Protein AF-A0A819GMB3-F1 (afdb_monomer_lite)

Secondary structure (DSSP, 8-state):
------PPPPP---TTPPP---TT--------S------TTS---------------GGGS-TTS-HHHHHHHHHHHHHTTPPB-S-TTS--B-TT-----TTSPPPPGGGS-HHHHHHHH-TT-GGG-

Foldseek 3Di:
DPPDDPDDDDDDDDPPDDDDDDPPDDDDPDDDPDDDPDDPPDDDDPPDDDDDDDDDDPVLADPVDDLVNQLVVLVVCQQVVWDAPPPPRDRHGDPPRPCPVPPPHGDDCVPPALVRSCSRNNPPDPVSD

pLDDT: mean 78.32, std 13.15, range [37.22, 94.31]

Organism: NCBI:txid433720

Sequence (129 aa):
MNQGKTLGKLVHCQAGDLIIWDSRTVHCNSPATAIEERNKNEPVDLLRIVAYVSMSPITLINPQTTLDQFREKRKELVENNCTLTHWSTEFVLGGGGNNTDADLPKLSLDKFNVHEKALIFGFDDENNE

Structure (mmCIF, N/CA/C/O backbone):
data_AF-A0A819GMB3-F1
#
_entry.id   AF-A0A819GMB3-F1
#
loop_
_atom_site.group_PDB
_atom_site.id
_atom_site.type_symbol
_atom_site.label_atom_id
_atom_site.label_alt_id
_atom_site.label_comp_id
_atom_site.label_asym_id
_atom_site.label_entity_id
_atom_site.label_seq_id
_atom_site.pdbx_PDB_ins_code
_atom_site.Cartn_x
_atom_site.Cartn_y
_atom_site.Cartn_z
_atom_site.occupancy
_atom_site.B_iso_or_equiv
_atom_site.auth_seq_id
_atom_site.auth_comp_id
_atom_site.auth_asym_id
_atom_site.auth_atom_id
_atom_site.pdbx_PDB_model_num
ATOM 1 N N . MET A 1 1 ? 31.609 -24.066 4.371 1.00 37.22 1 MET A N 1
ATOM 2 C CA . MET A 1 1 ? 31.777 -22.866 3.523 1.00 37.22 1 MET A CA 1
ATOM 3 C C . MET A 1 1 ? 30.825 -23.001 2.345 1.00 37.22 1 MET A C 1
ATOM 5 O O . MET A 1 1 ? 31.087 -23.809 1.466 1.00 37.22 1 MET A O 1
ATOM 9 N N . ASN A 1 2 ? 29.692 -22.297 2.359 1.00 45.66 2 ASN A N 1
ATOM 10 C CA . ASN A 1 2 ? 28.846 -22.185 1.168 1.00 45.66 2 ASN A CA 1
ATOM 11 C C . ASN A 1 2 ? 29.584 -21.302 0.163 1.00 45.66 2 ASN A C 1
ATOM 13 O O . ASN A 1 2 ? 30.067 -20.241 0.549 1.00 45.66 2 ASN A O 1
ATOM 17 N N . GLN A 1 3 ? 29.666 -21.706 -1.104 1.00 47.12 3 GLN A N 1
ATOM 18 C CA . GLN A 1 3 ? 30.336 -20.959 -2.181 1.00 47.12 3 GLN A CA 1
ATOM 19 C C . GLN A 1 3 ? 29.585 -19.671 -2.603 1.00 47.12 3 GLN A C 1
ATOM 21 O O . GLN A 1 3 ? 29.545 -19.310 -3.773 1.00 47.12 3 GLN A O 1
ATOM 26 N N . GLY A 1 4 ? 28.974 -18.971 -1.642 1.00 50.34 4 GLY A N 1
ATOM 27 C CA . GLY A 1 4 ? 28.954 -17.510 -1.562 1.00 50.34 4 GLY A CA 1
ATOM 28 C C . GLY A 1 4 ? 28.334 -16.691 -2.693 1.00 50.34 4 GLY A C 1
ATOM 29 O O . GLY A 1 4 ? 28.601 -15.496 -2.735 1.00 50.34 4 GLY A O 1
ATOM 30 N N . LYS A 1 5 ? 27.524 -17.252 -3.595 1.00 53.53 5 LYS A N 1
ATOM 31 C CA . LYS A 1 5 ? 26.785 -16.452 -4.586 1.00 53.53 5 LYS A CA 1
ATOM 32 C C . LYS A 1 5 ? 25.284 -16.653 -4.457 1.00 53.53 5 LYS A C 1
ATOM 34 O O . LYS A 1 5 ? 24.692 -17.471 -5.152 1.00 53.53 5 LYS A O 1
ATOM 39 N N . THR A 1 6 ? 24.660 -15.838 -3.615 1.00 54.91 6 THR A N 1
ATOM 40 C CA . THR A 1 6 ? 23.238 -15.533 -3.781 1.00 54.91 6 THR A CA 1
ATOM 41 C C . THR A 1 6 ? 23.144 -14.425 -4.825 1.00 54.91 6 THR A C 1
ATOM 43 O O . THR A 1 6 ? 23.390 -13.260 -4.526 1.00 54.91 6 THR A O 1
ATOM 46 N N . LEU A 1 7 ? 22.866 -14.788 -6.078 1.00 69.12 7 LEU A N 1
ATOM 47 C CA . LEU A 1 7 ? 22.497 -13.818 -7.107 1.00 69.12 7 LEU A CA 1
ATOM 48 C C . LEU A 1 7 ? 21.040 -13.417 -6.846 1.00 69.12 7 LEU A C 1
ATOM 50 O O . LEU A 1 7 ? 20.176 -14.289 -6.739 1.00 69.12 7 LEU A O 1
ATOM 54 N N . GLY A 1 8 ? 20.771 -12.119 -6.692 1.00 71.56 8 GLY A N 1
ATOM 55 C CA . GLY A 1 8 ? 19.399 -11.619 -6.596 1.00 71.56 8 GLY A CA 1
ATOM 56 C C . GLY A 1 8 ? 18.577 -12.048 -7.816 1.00 71.56 8 GLY A C 1
ATOM 57 O O . GLY A 1 8 ? 19.120 -12.201 -8.911 1.00 71.56 8 GLY A O 1
ATOM 58 N N . LYS A 1 9 ? 17.272 -12.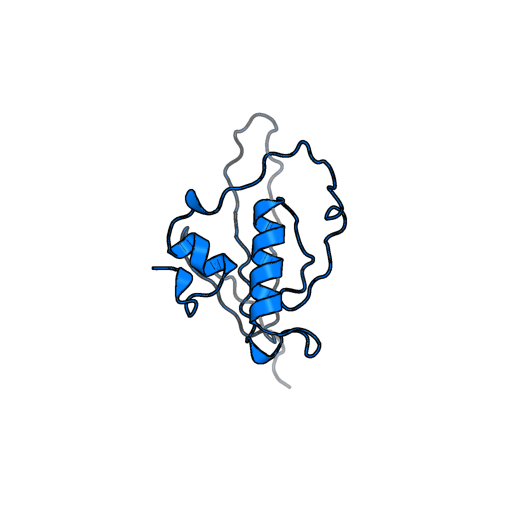266 -7.632 1.00 80.38 9 LYS A N 1
ATOM 59 C CA . LYS A 1 9 ? 16.350 -12.570 -8.733 1.00 80.38 9 LYS A CA 1
ATOM 60 C C . LYS A 1 9 ? 15.641 -11.294 -9.172 1.00 80.38 9 LYS A C 1
ATOM 62 O O . LYS A 1 9 ? 15.123 -10.570 -8.326 1.00 80.38 9 LYS A O 1
ATOM 67 N N . LEU A 1 10 ? 15.601 -11.046 -10.480 1.00 84.56 10 LEU A N 1
ATOM 68 C CA . LEU A 1 10 ? 14.772 -9.990 -11.052 1.00 84.56 10 LEU A CA 1
ATOM 69 C C . LEU A 1 10 ? 13.327 -10.486 -11.142 1.00 84.56 10 LEU A C 1
ATOM 71 O O . LEU A 1 10 ? 13.075 -11.582 -11.643 1.00 84.56 10 LEU A O 1
ATOM 75 N N . VAL A 1 11 ? 12.392 -9.682 -10.647 1.00 86.88 11 VAL A N 1
ATOM 76 C CA . VAL A 1 11 ? 10.955 -9.950 -10.754 1.00 86.88 11 VAL A CA 1
ATOM 77 C C . VAL A 1 11 ? 10.431 -9.236 -11.997 1.00 86.88 11 VAL A C 1
ATOM 79 O O . VAL A 1 11 ? 10.702 -8.054 -12.192 1.00 86.88 11 VAL A O 1
ATOM 82 N N . HIS A 1 12 ? 9.721 -9.972 -12.849 1.00 86.69 12 HIS A N 1
ATOM 83 C CA . HIS A 1 12 ? 9.115 -9.462 -14.077 1.00 86.69 12 HIS A CA 1
ATOM 84 C C . HIS A 1 12 ? 7.606 -9.373 -13.869 1.00 86.69 12 HIS A C 1
ATOM 86 O O . HIS A 1 12 ? 7.012 -10.340 -13.392 1.00 86.69 12 HIS A O 1
ATOM 92 N N . CYS A 1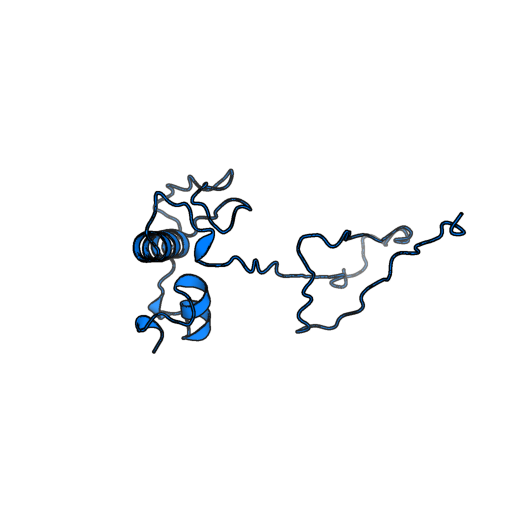 13 ? 7.008 -8.243 -14.242 1.00 88.75 13 CYS A N 1
ATOM 93 C CA . CYS A 1 13 ? 5.586 -7.970 -14.047 1.00 88.75 13 CYS A CA 1
ATOM 94 C C . CYS A 1 13 ? 4.997 -7.218 -15.240 1.00 88.75 13 CYS A C 1
ATOM 96 O O . CYS A 1 13 ? 5.715 -6.531 -15.972 1.00 88.75 13 CYS A O 1
ATOM 98 N N . GLN A 1 14 ? 3.686 -7.336 -15.403 1.00 90.81 14 GLN A N 1
ATOM 99 C CA . GLN A 1 14 ? 2.865 -6.594 -16.351 1.00 90.81 14 GLN A CA 1
ATOM 100 C C . GLN A 1 14 ? 1.927 -5.629 -15.614 1.00 90.81 14 GLN A C 1
ATOM 102 O O . GLN A 1 14 ? 1.805 -5.649 -14.388 1.00 90.81 14 GLN A O 1
ATOM 107 N N . ALA A 1 15 ? 1.272 -4.743 -16.367 1.00 91.50 15 ALA A N 1
ATOM 108 C CA . ALA A 1 15 ? 0.279 -3.841 -15.799 1.00 91.50 15 ALA A CA 1
ATOM 109 C C . ALA A 1 15 ? -0.860 -4.643 -15.146 1.00 91.50 15 ALA A C 1
ATOM 111 O O . ALA A 1 15 ? -1.465 -5.497 -15.790 1.00 91.50 15 ALA A O 1
ATOM 112 N N . GLY A 1 16 ? -1.146 -4.344 -13.877 1.00 91.75 16 GLY A N 1
ATOM 113 C CA . GLY A 1 16 ? -2.160 -5.041 -13.080 1.00 91.75 16 GLY A CA 1
ATOM 114 C C . GLY A 1 16 ? -1.615 -6.146 -12.170 1.00 91.75 16 GLY A C 1
ATOM 115 O O . GLY A 1 16 ? -2.346 -6.592 -11.288 1.00 91.75 16 GLY A O 1
ATOM 116 N N . ASP A 1 17 ? -0.348 -6.548 -12.315 1.00 94.31 17 ASP A N 1
ATOM 117 C CA . ASP A 1 17 ? 0.261 -7.520 -11.404 1.00 94.31 17 ASP A CA 1
ATOM 118 C C . ASP A 1 17 ? 0.463 -6.926 -10.001 1.00 94.31 17 ASP A C 1
ATOM 120 O O . ASP A 1 17 ? 0.937 -5.798 -9.838 1.00 94.31 17 ASP A O 1
ATOM 124 N N . LEU A 1 18 ? 0.163 -7.727 -8.975 1.00 93.38 18 LEU A N 1
ATOM 125 C CA . LEU A 1 18 ? 0.415 -7.398 -7.574 1.00 93.38 18 LEU A CA 1
ATOM 126 C C . LEU A 1 18 ? 1.650 -8.153 -7.070 1.00 93.38 18 LEU A C 1
ATOM 128 O O . LEU A 1 18 ? 1.663 -9.382 -7.011 1.00 93.38 18 LEU A O 1
ATOM 132 N N . ILE A 1 19 ? 2.678 -7.407 -6.659 1.00 91.56 19 ILE A N 1
ATOM 133 C CA . ILE A 1 19 ? 3.896 -7.964 -6.063 1.00 91.56 19 ILE A CA 1
ATOM 134 C C . ILE A 1 19 ? 3.816 -7.811 -4.547 1.00 91.56 19 ILE A C 1
ATOM 136 O O . ILE A 1 19 ? 3.721 -6.697 -4.035 1.00 91.56 19 ILE A O 1
ATOM 140 N N . ILE A 1 20 ? 3.909 -8.929 -3.831 1.00 92.69 20 ILE A N 1
ATOM 141 C CA . ILE A 1 20 ? 3.954 -8.963 -2.368 1.00 92.69 20 ILE A CA 1
ATOM 142 C C . ILE A 1 20 ? 5.253 -9.639 -1.942 1.00 92.69 20 ILE A C 1
ATOM 144 O O . ILE A 1 20 ? 5.655 -10.654 -2.512 1.00 92.69 20 ILE A O 1
ATOM 148 N N . TRP A 1 21 ? 5.897 -9.095 -0.913 1.00 90.25 21 TRP A N 1
ATOM 149 C CA . TRP A 1 21 ? 7.039 -9.720 -0.256 1.00 90.25 21 TRP A CA 1
ATOM 150 C C . TRP A 1 21 ? 6.885 -9.660 1.266 1.00 90.25 21 TRP A C 1
ATOM 152 O O . TRP A 1 21 ? 6.262 -8.748 1.808 1.00 90.25 21 TRP A O 1
ATOM 162 N N . ASP A 1 22 ? 7.463 -10.640 1.966 1.00 91.06 22 ASP A N 1
ATOM 163 C CA . ASP A 1 22 ? 7.574 -10.620 3.432 1.00 91.06 22 ASP A CA 1
ATOM 164 C C . ASP A 1 22 ? 8.438 -9.425 3.856 1.00 91.06 22 ASP A C 1
ATOM 166 O O . ASP A 1 22 ? 9.460 -9.162 3.221 1.00 91.06 22 ASP A O 1
ATOM 170 N N . SER A 1 23 ? 8.074 -8.721 4.931 1.00 88.50 23 SER A N 1
ATOM 171 C CA . SER A 1 23 ? 8.756 -7.493 5.377 1.00 88.50 23 SER A CA 1
ATOM 172 C C . SER A 1 23 ? 10.248 -7.671 5.697 1.00 88.50 23 SER A C 1
ATOM 174 O O . SER A 1 23 ? 10.988 -6.690 5.717 1.00 88.50 23 SER A O 1
ATOM 176 N N . ARG A 1 24 ? 10.721 -8.906 5.899 1.00 89.44 24 ARG A N 1
ATOM 177 C CA . ARG A 1 24 ? 12.137 -9.249 6.121 1.00 89.44 24 ARG A CA 1
ATOM 178 C C . ARG A 1 24 ? 12.883 -9.580 4.823 1.00 89.44 24 ARG A C 1
ATOM 180 O O . ARG A 1 24 ? 14.080 -9.861 4.855 1.00 89.44 24 ARG A O 1
ATOM 187 N N . THR A 1 25 ? 12.197 -9.575 3.681 1.00 89.38 25 THR A N 1
ATOM 188 C CA . THR A 1 25 ? 12.786 -9.834 2.364 1.00 89.38 25 THR A CA 1
ATOM 189 C C . THR A 1 25 ? 13.657 -8.657 1.946 1.00 89.38 25 THR A C 1
ATOM 191 O O . THR A 1 25 ? 13.166 -7.550 1.710 1.00 89.38 25 THR A O 1
ATOM 194 N N . VAL A 1 26 ? 14.960 -8.904 1.802 1.00 87.62 26 VAL A N 1
ATOM 195 C CA . VAL A 1 26 ? 15.885 -7.940 1.197 1.00 87.62 26 VAL A CA 1
ATOM 196 C C . VAL A 1 26 ? 15.510 -7.759 -0.273 1.00 87.62 26 VAL A C 1
ATOM 198 O O . VAL A 1 26 ? 15.537 -8.713 -1.048 1.00 87.62 26 VAL A O 1
ATOM 201 N N . HIS A 1 27 ? 15.170 -6.532 -0.651 1.00 88.25 27 HIS A N 1
ATOM 202 C CA . HIS A 1 27 ? 14.780 -6.162 -2.007 1.00 88.25 27 HIS A CA 1
ATOM 203 C C . HIS A 1 27 ? 15.408 -4.818 -2.385 1.00 88.25 27 HIS A C 1
ATOM 205 O O . HIS A 1 27 ? 15.845 -4.051 -1.526 1.00 88.25 27 HIS A O 1
ATOM 211 N N . CYS A 1 28 ? 15.468 -4.531 -3.682 1.00 82.19 28 CYS A N 1
ATOM 212 C CA . CYS A 1 28 ? 15.885 -3.233 -4.193 1.00 82.19 28 CYS A CA 1
ATOM 213 C C . CYS A 1 28 ? 15.071 -2.872 -5.439 1.00 82.19 28 CYS A C 1
ATOM 215 O O . CYS A 1 28 ? 14.551 -3.738 -6.138 1.00 82.19 28 CYS A O 1
ATOM 217 N N . ASN A 1 29 ? 14.963 -1.576 -5.713 1.00 79.00 29 ASN A N 1
ATOM 218 C CA . ASN A 1 29 ? 14.307 -1.025 -6.899 1.00 79.00 29 ASN A CA 1
ATOM 219 C C . ASN A 1 29 ? 15.260 -0.893 -8.107 1.00 79.00 29 ASN A C 1
ATOM 221 O O . ASN A 1 29 ? 14.872 -0.329 -9.135 1.00 79.00 29 ASN A O 1
ATOM 225 N N . SER A 1 30 ? 16.499 -1.373 -7.990 1.00 67.00 30 SER A N 1
ATOM 226 C CA . SER A 1 30 ? 17.487 -1.410 -9.075 1.00 67.00 30 SER A CA 1
ATOM 227 C C . SER A 1 30 ? 17.187 -2.587 -10.017 1.00 67.00 30 SER A C 1
ATOM 229 O O . SER A 1 30 ? 16.791 -3.637 -9.514 1.00 67.00 30 SER A O 1
ATOM 231 N N . PRO A 1 31 ? 17.404 -2.473 -11.347 1.00 64.31 31 PRO A N 1
ATOM 232 C CA . PRO A 1 31 ? 18.583 -1.796 -11.900 1.00 64.31 31 PRO A CA 1
ATOM 233 C C . PRO A 1 31 ? 18.369 -0.993 -13.199 1.00 64.31 31 PRO A C 1
ATOM 235 O O . PRO A 1 31 ? 17.576 -1.356 -14.059 1.00 64.31 31 PRO A O 1
ATOM 238 N N . ALA A 1 32 ? 19.197 0.030 -13.412 1.00 48.34 32 ALA A N 1
ATOM 239 C CA . ALA A 1 32 ? 19.565 0.459 -14.759 1.00 48.34 32 ALA A CA 1
ATOM 240 C C . ALA A 1 32 ? 21.056 0.826 -14.764 1.00 48.34 32 ALA A C 1
ATOM 242 O O . ALA A 1 32 ? 21.434 1.931 -14.394 1.00 48.34 32 ALA A O 1
ATOM 243 N N . THR A 1 33 ? 21.925 -0.130 -15.106 1.00 53.03 33 THR A N 1
ATOM 244 C CA . THR A 1 33 ? 23.373 0.111 -15.278 1.00 53.03 33 THR A CA 1
ATOM 245 C C . THR A 1 33 ? 23.739 0.522 -16.705 1.00 53.03 33 THR A C 1
ATOM 247 O O . THR A 1 33 ? 24.886 0.871 -16.957 1.00 53.03 33 THR A O 1
ATOM 250 N N . ALA A 1 34 ? 22.777 0.497 -17.629 1.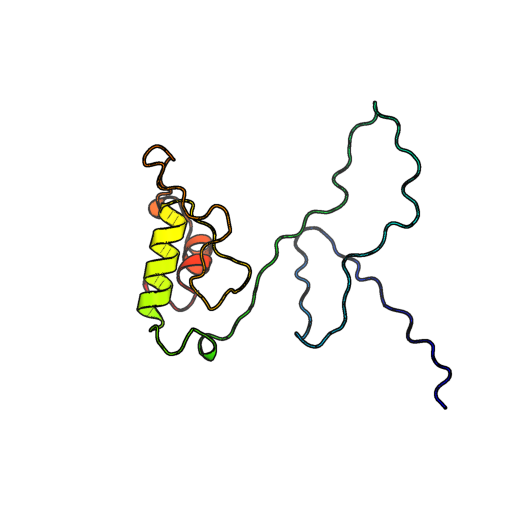00 52.50 34 ALA A N 1
ATOM 251 C CA . ALA A 1 34 ? 22.925 0.973 -18.996 1.00 52.50 34 ALA A CA 1
ATOM 252 C C . ALA A 1 34 ? 21.584 1.562 -19.453 1.00 52.50 34 ALA A C 1
ATOM 254 O O . ALA A 1 34 ? 20.702 0.841 -19.908 1.00 52.50 34 ALA A O 1
ATOM 255 N N . ILE A 1 35 ? 21.405 2.868 -19.271 1.00 56.19 35 ILE A N 1
ATOM 256 C CA . ILE A 1 35 ? 20.507 3.634 -20.135 1.00 56.19 35 ILE A CA 1
ATOM 257 C C . ILE A 1 35 ? 21.465 4.259 -21.140 1.00 56.19 35 ILE A C 1
ATOM 259 O O . ILE A 1 35 ? 22.312 5.056 -20.737 1.00 56.19 35 ILE A O 1
ATOM 263 N N . GLU A 1 36 ? 21.423 3.829 -22.402 1.00 59.88 36 GLU A N 1
ATOM 264 C CA . GLU A 1 36 ? 22.150 4.540 -23.459 1.00 59.88 36 GLU A CA 1
ATOM 265 C C . GLU A 1 36 ? 21.734 6.015 -23.427 1.00 59.88 36 GLU A C 1
ATOM 267 O O . GLU A 1 36 ? 20.578 6.321 -23.115 1.00 59.88 36 GLU A O 1
ATOM 272 N N . GLU A 1 37 ? 22.669 6.938 -23.675 1.00 63.44 37 GLU A N 1
ATOM 273 C CA . GLU A 1 37 ? 22.346 8.365 -23.695 1.00 63.44 37 GLU A CA 1
ATOM 274 C C . GLU A 1 37 ? 21.211 8.613 -24.691 1.00 63.44 37 GLU A C 1
ATOM 276 O O . GLU A 1 37 ? 21.371 8.534 -25.906 1.00 63.44 37 GLU A O 1
ATOM 281 N N . ARG A 1 38 ? 20.029 8.883 -24.146 1.00 66.81 38 ARG A N 1
ATOM 282 C CA . ARG A 1 38 ? 18.816 9.090 -24.920 1.00 66.81 38 ARG A CA 1
ATOM 283 C C . ARG A 1 38 ? 18.901 10.413 -25.673 1.00 66.81 38 ARG A C 1
ATOM 285 O O . ARG A 1 38 ? 19.196 11.451 -25.072 1.00 66.81 38 ARG A O 1
ATOM 292 N N . ASN A 1 39 ? 18.537 10.420 -26.954 1.00 73.81 39 ASN A N 1
ATOM 293 C CA . ASN A 1 39 ? 18.406 11.672 -27.694 1.00 73.81 39 ASN A CA 1
ATOM 294 C C . ASN A 1 39 ? 17.282 12.524 -27.088 1.00 73.81 39 ASN A C 1
ATOM 296 O O . ASN A 1 39 ? 16.157 12.063 -26.889 1.00 73.81 39 ASN A O 1
ATOM 300 N N . LYS A 1 40 ? 17.555 13.810 -26.833 1.00 74.50 40 LYS A N 1
ATOM 301 C CA . LYS A 1 40 ? 16.592 14.745 -26.210 1.00 74.50 40 LYS A CA 1
ATOM 302 C C . LYS A 1 40 ? 15.255 14.860 -26.960 1.00 74.50 40 LYS A C 1
ATOM 304 O O . LYS A 1 40 ? 14.261 15.221 -26.341 1.00 74.50 40 LYS A O 1
ATOM 309 N N . ASN A 1 41 ? 15.242 14.547 -28.257 1.00 82.75 41 ASN A N 1
ATOM 310 C CA . ASN A 1 41 ? 14.092 14.723 -29.148 1.00 82.75 41 ASN A CA 1
ATOM 311 C C . ASN A 1 41 ? 13.227 13.465 -29.319 1.00 82.75 41 ASN A C 1
ATOM 313 O O . ASN A 1 41 ? 12.217 13.521 -30.013 1.00 82.75 41 ASN A O 1
ATOM 317 N N . GLU A 1 42 ? 13.607 12.333 -28.729 1.00 80.69 42 GLU A N 1
ATOM 318 C CA . GLU A 1 42 ? 12.769 11.134 -28.771 1.00 80.69 42 GLU A CA 1
ATOM 319 C C . GLU A 1 42 ? 11.566 11.297 -27.813 1.00 80.69 42 GLU A C 1
ATOM 321 O O . GLU A 1 42 ? 11.643 12.079 -26.858 1.00 80.69 42 GLU A O 1
ATOM 326 N N . PRO A 1 43 ? 10.434 10.602 -28.032 1.00 78.25 43 PRO A N 1
ATOM 327 C CA . PRO A 1 43 ? 9.336 10.490 -27.064 1.00 78.25 43 PRO A CA 1
ATOM 328 C C . PRO A 1 43 ? 9.716 9.557 -25.903 1.00 78.25 43 PRO A C 1
ATOM 330 O O . PRO A 1 43 ? 10.516 8.635 -26.072 1.00 78.25 43 PRO A O 1
ATOM 333 N N . VAL A 1 44 ? 9.294 9.874 -24.673 1.00 74.50 44 VAL A N 1
ATOM 334 C CA . VAL A 1 44 ? 9.649 9.073 -23.484 1.00 74.50 44 VAL A CA 1
ATOM 335 C C . VAL A 1 44 ? 8.636 7.947 -23.374 1.00 74.50 44 VAL A C 1
ATOM 337 O O . VAL A 1 44 ? 7.470 8.215 -23.092 1.00 74.50 44 VAL A O 1
ATOM 340 N N . ASP A 1 45 ? 9.080 6.706 -23.546 1.00 72.44 45 ASP A N 1
ATOM 341 C CA . ASP A 1 45 ? 8.263 5.558 -23.168 1.00 72.44 45 ASP A CA 1
ATOM 342 C C . ASP A 1 45 ? 8.197 5.465 -21.639 1.00 72.44 45 ASP A C 1
ATOM 344 O O . ASP A 1 45 ? 9.203 5.635 -20.939 1.00 72.44 45 ASP A O 1
ATOM 348 N N . LEU A 1 46 ? 7.000 5.218 -21.101 1.00 72.75 46 LEU A N 1
ATOM 349 C CA . LEU A 1 46 ? 6.810 5.005 -19.669 1.00 72.75 46 LEU A CA 1
ATOM 350 C C . LEU A 1 46 ? 7.612 3.770 -19.240 1.00 72.75 46 LEU A C 1
ATOM 352 O O . LEU A 1 46 ? 7.206 2.641 -19.497 1.00 72.75 46 LEU A O 1
ATOM 356 N N . LEU A 1 47 ? 8.743 3.993 -18.567 1.00 75.38 47 LEU A N 1
ATOM 357 C CA . LEU A 1 47 ? 9.649 2.909 -18.180 1.00 75.38 47 LEU A CA 1
ATOM 358 C C . LEU A 1 47 ? 9.009 1.975 -17.148 1.00 75.38 47 LEU A C 1
ATOM 360 O O . LEU A 1 47 ? 9.044 0.757 -17.291 1.00 75.38 47 LEU A O 1
ATOM 364 N N . ARG A 1 48 ? 8.459 2.558 -16.076 1.00 80.12 48 ARG A N 1
ATOM 365 C CA . ARG A 1 48 ? 7.746 1.850 -15.008 1.00 80.12 48 ARG A CA 1
ATOM 366 C C . ARG A 1 48 ? 6.953 2.831 -14.155 1.00 80.12 48 ARG A C 1
ATOM 368 O O . ARG A 1 48 ? 7.472 3.880 -13.777 1.00 80.12 48 ARG A O 1
ATOM 375 N N . ILE A 1 49 ? 5.736 2.450 -13.793 1.00 87.06 49 ILE A N 1
ATOM 376 C CA . ILE A 1 49 ? 4.963 3.089 -12.729 1.00 87.06 49 ILE A CA 1
ATOM 377 C C . ILE A 1 49 ? 4.499 2.000 -11.769 1.00 87.06 49 ILE A C 1
ATOM 379 O O . ILE A 1 49 ? 4.079 0.928 -12.198 1.00 87.06 49 ILE A O 1
ATOM 383 N N . VAL A 1 50 ? 4.626 2.259 -10.473 1.00 89.50 50 VAL A N 1
ATOM 384 C CA . VAL A 1 50 ? 4.170 1.355 -9.416 1.00 89.50 50 VAL A CA 1
ATOM 385 C C . VAL A 1 50 ? 3.416 2.168 -8.376 1.00 89.50 50 VAL A C 1
ATOM 387 O O . VAL A 1 50 ? 3.827 3.280 -8.041 1.00 89.50 50 VAL A O 1
ATOM 390 N N . ALA A 1 51 ? 2.319 1.614 -7.868 1.00 89.62 51 ALA A N 1
ATOM 391 C CA . ALA A 1 51 ? 1.615 2.147 -6.713 1.00 89.62 51 ALA A CA 1
ATOM 392 C C . ALA A 1 51 ? 2.012 1.326 -5.484 1.00 89.62 51 ALA A C 1
ATOM 394 O O . ALA A 1 51 ? 1.866 0.103 -5.476 1.00 89.62 51 ALA A O 1
ATOM 395 N N . TYR A 1 52 ? 2.530 1.986 -4.449 1.00 87.50 52 TYR A N 1
ATOM 396 C CA . TYR A 1 52 ? 2.839 1.314 -3.192 1.00 87.50 52 TYR A CA 1
ATOM 397 C C . TYR A 1 52 ? 1.566 1.145 -2.368 1.00 87.50 52 TYR A C 1
ATOM 399 O O . TYR A 1 52 ? 0.937 2.127 -1.980 1.00 87.50 52 TYR A O 1
ATOM 407 N N . VAL A 1 53 ? 1.223 -0.107 -2.068 1.00 86.62 53 VAL A N 1
ATOM 408 C CA . VAL A 1 53 ? 0.131 -0.461 -1.159 1.00 86.62 53 VAL A CA 1
ATOM 409 C C . VAL A 1 53 ? 0.740 -1.102 0.082 1.00 86.62 53 VAL A C 1
ATOM 411 O O . VAL A 1 53 ? 1.370 -2.155 0.005 1.00 86.62 53 VAL A O 1
ATOM 414 N N . SER A 1 54 ? 0.590 -0.449 1.234 1.00 82.19 54 SER A N 1
ATOM 415 C CA . SER A 1 54 ? 1.020 -1.003 2.520 1.00 82.19 54 SER A CA 1
ATOM 416 C C . SER A 1 54 ? -0.064 -1.930 3.076 1.00 82.19 54 SER A C 1
ATOM 418 O O . SER A 1 54 ? -1.233 -1.553 3.111 1.00 82.19 54 SER A O 1
ATOM 420 N N . MET A 1 55 ? 0.324 -3.126 3.527 1.00 84.75 55 MET A N 1
ATOM 421 C CA . MET A 1 55 ? -0.548 -4.066 4.239 1.00 84.75 55 MET A CA 1
ATOM 422 C C . MET A 1 55 ? -0.101 -4.160 5.697 1.00 84.75 55 MET A C 1
ATOM 424 O O . MET A 1 55 ? 0.812 -4.917 6.029 1.00 84.75 55 MET A O 1
ATOM 428 N N . SER A 1 56 ? -0.744 -3.379 6.559 1.00 86.06 56 SER A N 1
ATOM 429 C CA . SER A 1 56 ? -0.476 -3.365 7.998 1.00 86.06 56 SER A CA 1
ATOM 430 C C . SER A 1 56 ? -1.654 -3.983 8.752 1.00 86.06 56 SER A C 1
ATOM 432 O O . SER A 1 56 ? -2.791 -3.567 8.523 1.00 86.06 56 SER A O 1
ATOM 434 N N . PRO A 1 57 ? -1.428 -4.957 9.651 1.00 88.12 57 PRO A N 1
ATOM 435 C CA . PRO A 1 57 ? -2.483 -5.463 10.519 1.00 88.12 57 PRO A CA 1
ATOM 436 C C . PRO A 1 57 ? -3.095 -4.349 11.375 1.00 88.12 57 PRO A C 1
ATOM 438 O O . PRO A 1 57 ? -2.369 -3.510 11.908 1.00 88.12 57 PRO A O 1
ATOM 441 N N . ILE A 1 58 ? -4.415 -4.400 11.584 1.00 86.94 58 ILE A N 1
ATOM 442 C CA . ILE A 1 58 ? -5.157 -3.468 12.461 1.00 86.94 58 ILE A CA 1
ATOM 443 C C . ILE A 1 58 ? -4.549 -3.421 13.870 1.00 86.94 58 ILE A C 1
ATOM 445 O O . ILE A 1 58 ? -4.506 -2.374 14.506 1.00 86.94 58 ILE A O 1
ATOM 449 N N . THR A 1 59 ? -4.010 -4.545 14.344 1.00 89.56 59 THR A N 1
ATOM 450 C CA . THR A 1 59 ? -3.364 -4.663 15.657 1.00 89.56 59 THR A CA 1
ATOM 451 C C . THR A 1 59 ? -2.092 -3.824 15.814 1.00 89.56 59 THR A C 1
ATOM 453 O O . THR A 1 59 ? -1.607 -3.693 16.934 1.00 89.56 59 THR A O 1
ATOM 456 N N . LEU A 1 60 ? -1.538 -3.280 14.723 1.00 89.94 60 LEU A N 1
ATOM 457 C CA . LEU A 1 60 ? -0.374 -2.388 14.739 1.00 89.94 60 LEU A CA 1
ATOM 458 C C . LEU A 1 60 ? -0.745 -0.899 14.713 1.00 89.94 60 LEU A C 1
ATOM 460 O O . LEU A 1 60 ? 0.155 -0.060 14.734 1.00 89.94 60 LEU A O 1
ATOM 464 N N . ILE A 1 61 ? -2.037 -0.555 14.659 1.00 89.69 61 ILE A N 1
ATOM 465 C CA . ILE A 1 61 ? -2.484 0.830 14.841 1.00 89.69 61 ILE A CA 1
ATOM 466 C C . ILE A 1 61 ? -2.003 1.324 16.207 1.00 89.69 61 ILE A C 1
ATOM 468 O O . ILE A 1 61 ? -1.973 0.568 17.181 1.00 89.69 61 ILE A O 1
ATOM 472 N N . ASN A 1 62 ? -1.600 2.596 16.258 1.00 83.38 62 ASN A N 1
ATOM 473 C CA . ASN A 1 62 ? -1.121 3.240 17.474 1.00 83.38 62 ASN A CA 1
ATOM 474 C C . ASN A 1 62 ? -2.045 2.911 18.679 1.00 83.38 62 ASN A C 1
ATOM 476 O O . ASN A 1 62 ? -3.234 3.228 18.617 1.00 83.38 62 ASN A O 1
ATOM 480 N N . PRO A 1 63 ? -1.525 2.344 19.792 1.00 83.69 63 PRO A N 1
ATOM 481 C CA . PRO A 1 63 ? -2.353 1.906 20.922 1.00 83.69 63 PRO A CA 1
ATOM 482 C C . PRO A 1 63 ? -3.127 3.028 21.628 1.00 83.69 63 PRO A C 1
ATOM 484 O O . PRO A 1 63 ? -4.030 2.752 22.412 1.00 83.69 63 PRO A O 1
ATOM 487 N N . GLN A 1 64 ? -2.756 4.289 21.400 1.00 86.25 64 GLN A N 1
ATOM 488 C CA . GLN A 1 64 ? -3.453 5.464 21.918 1.00 86.25 64 GLN A CA 1
ATOM 489 C C . GLN A 1 64 ? -4.651 5.886 21.046 1.00 86.25 64 GLN A C 1
ATOM 491 O O . GLN A 1 64 ? -5.338 6.838 21.403 1.00 86.25 64 GLN A O 1
ATOM 496 N N . THR A 1 65 ? -4.902 5.220 19.913 1.00 86.81 65 THR A N 1
ATOM 497 C CA . THR A 1 65 ? -5.983 5.545 18.967 1.00 86.81 65 THR A CA 1
ATOM 498 C C . THR A 1 65 ? -6.871 4.325 18.728 1.00 86.81 65 THR A C 1
ATOM 500 O O . THR A 1 65 ? -6.372 3.225 18.500 1.00 86.81 65 THR A O 1
ATOM 503 N N . THR A 1 66 ? -8.193 4.497 18.762 1.00 89.75 66 THR A N 1
ATOM 504 C CA . THR A 1 66 ? -9.125 3.421 18.382 1.00 89.75 66 THR A CA 1
ATOM 505 C C . THR A 1 66 ? -9.192 3.257 16.860 1.00 89.75 66 THR A C 1
ATOM 507 O O . THR A 1 66 ? -8.856 4.176 16.112 1.00 89.75 66 THR A O 1
ATOM 510 N N . LEU A 1 67 ? -9.658 2.102 16.373 1.00 87.00 67 LEU A N 1
ATOM 511 C CA . LEU A 1 67 ?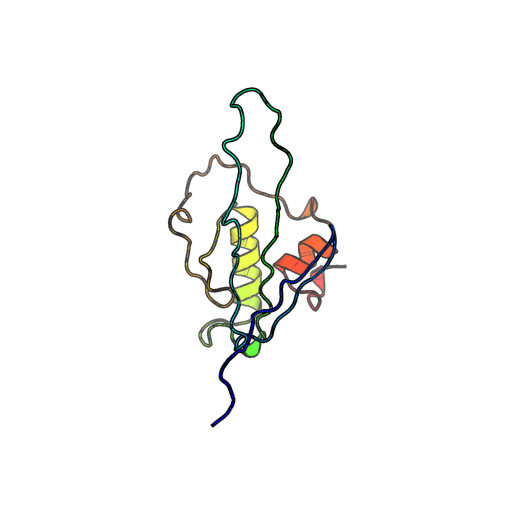 -9.846 1.878 14.932 1.00 87.00 67 LEU A CA 1
ATOM 512 C C . LEU A 1 67 ? -10.803 2.908 14.308 1.00 87.00 67 LEU A C 1
ATOM 514 O O . LEU A 1 67 ? -10.509 3.441 13.243 1.00 87.00 67 LEU A O 1
ATOM 518 N N . ASP A 1 68 ? -11.894 3.250 14.993 1.00 88.38 68 ASP A N 1
ATOM 519 C CA . ASP A 1 68 ? -12.870 4.227 14.490 1.00 88.38 68 ASP A CA 1
ATOM 520 C C . ASP A 1 68 ? -12.269 5.631 14.397 1.00 88.38 68 ASP A C 1
ATOM 522 O O . ASP A 1 68 ? -12.398 6.302 13.376 1.00 88.38 68 ASP A O 1
ATOM 526 N N . GLN A 1 69 ? -11.523 6.056 15.424 1.00 89.62 69 GLN A N 1
ATOM 527 C CA . GLN A 1 69 ? -10.783 7.321 15.386 1.00 89.62 69 GLN A CA 1
ATOM 528 C C . GLN A 1 69 ? -9.779 7.338 14.230 1.00 89.62 69 GLN A C 1
ATOM 530 O O . GLN A 1 69 ? -9.598 8.364 13.573 1.00 89.62 69 GLN A O 1
ATOM 535 N N . PHE A 1 70 ? -9.138 6.198 13.969 1.00 88.50 70 PHE A N 1
ATOM 536 C CA . PHE A 1 70 ? -8.200 6.053 12.869 1.00 88.50 70 PHE A CA 1
ATOM 537 C C . PHE A 1 70 ? -8.896 6.182 11.501 1.00 88.50 70 PHE A C 1
ATOM 539 O O . PHE A 1 70 ? -8.434 6.926 10.632 1.00 88.50 70 PHE A O 1
ATOM 546 N N . ARG A 1 71 ? -10.039 5.521 11.308 1.00 87.50 71 ARG A N 1
ATOM 547 C CA . ARG A 1 71 ? -10.846 5.609 10.079 1.00 87.50 71 ARG A CA 1
ATOM 548 C C . ARG A 1 71 ? -11.370 7.020 9.831 1.00 87.50 71 ARG A C 1
ATOM 550 O O . ARG A 1 71 ? -11.157 7.562 8.746 1.00 87.50 71 ARG A O 1
ATOM 557 N N . GLU A 1 72 ? -11.956 7.648 10.846 1.00 88.69 72 GLU A N 1
ATOM 558 C CA . GLU A 1 72 ? -12.479 9.014 10.741 1.00 88.69 72 GLU A CA 1
ATOM 559 C C . GLU A 1 72 ? -11.374 10.019 10.413 1.00 88.69 72 GLU A C 1
ATOM 561 O O . GLU A 1 72 ? -11.549 10.893 9.562 1.00 88.69 72 GLU A O 1
ATOM 566 N N . LYS A 1 73 ? -10.181 9.865 11.001 1.00 87.69 73 LYS A N 1
ATOM 567 C CA . LYS A 1 73 ? -9.069 10.757 10.668 1.00 87.69 73 LYS A CA 1
ATOM 568 C C . LYS A 1 73 ? -8.573 10.556 9.234 1.00 87.69 73 LYS A C 1
ATOM 570 O O . LYS A 1 73 ? -8.257 11.536 8.563 1.00 87.69 73 LYS A O 1
ATOM 575 N N . ARG A 1 74 ? -8.526 9.318 8.726 1.00 87.12 74 ARG A N 1
ATOM 576 C CA . ARG A 1 74 ? -8.195 9.051 7.311 1.00 87.12 74 ARG A CA 1
ATOM 577 C C . ARG A 1 74 ? -9.205 9.695 6.368 1.00 87.12 74 ARG A C 1
ATOM 579 O O . ARG A 1 74 ? -8.791 10.301 5.384 1.00 87.12 74 ARG A O 1
ATOM 586 N N . LYS A 1 75 ? -10.495 9.603 6.690 1.00 87.56 75 LYS A N 1
ATOM 587 C CA . LYS A 1 75 ? -11.581 10.252 5.949 1.00 87.56 75 LYS A CA 1
ATOM 588 C C . LYS A 1 75 ? -11.361 11.760 5.847 1.00 87.56 75 LYS A C 1
ATOM 590 O O . LYS A 1 75 ? -11.280 12.293 4.744 1.00 87.56 75 LYS A O 1
ATOM 595 N N . GLU A 1 76 ? -11.170 12.412 6.994 1.00 88.19 76 GLU A N 1
ATOM 596 C CA . GLU A 1 76 ? -10.900 13.849 7.080 1.00 88.19 76 GLU A CA 1
ATOM 597 C C . GLU A 1 76 ? -9.690 14.240 6.215 1.00 88.19 76 GLU A C 1
ATOM 599 O O . GLU A 1 76 ? -9.731 15.226 5.481 1.00 88.19 76 GLU A O 1
ATOM 604 N N . LEU A 1 77 ? -8.604 13.466 6.266 1.00 86.88 77 LEU A N 1
ATOM 605 C CA . LEU A 1 77 ? -7.393 13.765 5.501 1.00 86.88 77 LEU A CA 1
ATOM 606 C C . LEU A 1 77 ? -7.600 13.613 3.991 1.00 86.88 77 LEU A C 1
ATOM 608 O O . LEU A 1 77 ? -7.112 14.453 3.236 1.00 86.88 77 LEU A O 1
ATOM 612 N N . VAL A 1 78 ? -8.346 12.598 3.546 1.00 86.56 78 VAL A N 1
ATOM 613 C CA . VAL A 1 78 ? -8.682 12.423 2.124 1.00 86.56 78 VAL A CA 1
ATOM 614 C C . VAL A 1 78 ? -9.525 13.592 1.623 1.00 86.56 78 VAL A C 1
ATOM 616 O O . VAL A 1 78 ? -9.186 14.186 0.603 1.00 86.56 78 VAL A O 1
ATOM 619 N N . GLU A 1 79 ? -10.571 13.981 2.352 1.00 87.44 79 GLU A N 1
ATOM 620 C CA . GLU A 1 79 ? -11.438 15.106 1.971 1.00 87.44 79 GLU A CA 1
ATOM 621 C C . GLU A 1 79 ? -10.663 16.428 1.856 1.00 87.44 79 GLU A C 1
ATOM 623 O O . GLU A 1 79 ? -10.986 17.265 1.012 1.00 87.44 79 GLU A O 1
ATOM 628 N N . ASN A 1 80 ? -9.605 16.600 2.654 1.00 85.06 80 ASN A N 1
ATOM 629 C CA . ASN A 1 80 ? -8.766 17.799 2.659 1.00 85.06 80 ASN A CA 1
ATOM 630 C C . ASN A 1 80 ? -7.482 17.679 1.810 1.00 85.06 80 ASN A C 1
ATOM 632 O O . ASN A 1 80 ? -6.630 18.558 1.883 1.00 85.06 80 ASN A O 1
ATOM 636 N N . ASN A 1 81 ? -7.331 16.637 0.981 1.00 84.06 81 ASN A N 1
ATOM 637 C CA . ASN A 1 81 ? -6.128 16.395 0.164 1.00 84.06 81 ASN A CA 1
ATOM 638 C C . ASN A 1 81 ? -4.814 16.358 0.980 1.00 84.06 81 ASN A C 1
ATOM 640 O O . ASN A 1 81 ? -3.742 16.718 0.485 1.00 84.06 81 ASN A O 1
ATOM 644 N N . CYS A 1 82 ? -4.882 15.921 2.236 1.00 83.38 82 CYS A N 1
ATOM 645 C CA . CYS A 1 82 ? -3.732 15.849 3.126 1.00 83.38 82 CYS A CA 1
ATOM 646 C C . CYS A 1 82 ? -3.041 14.488 3.022 1.00 83.38 82 CYS A C 1
ATOM 648 O O . CYS A 1 82 ? -3.669 13.434 3.116 1.00 83.38 82 CYS A O 1
ATOM 650 N N . THR A 1 83 ? -1.715 14.510 2.883 1.00 80.38 83 THR A N 1
ATOM 651 C CA . THR A 1 83 ? -0.889 13.298 2.846 1.00 80.38 83 THR A CA 1
ATOM 652 C C . THR A 1 83 ? -0.228 13.031 4.196 1.00 80.38 83 THR A C 1
ATOM 654 O O . THR A 1 83 ? 0.180 13.944 4.922 1.00 80.38 83 THR A O 1
ATOM 657 N N . LEU A 1 84 ? -0.112 11.749 4.533 1.00 81.50 84 LEU A N 1
ATOM 658 C CA . LEU A 1 84 ? 0.629 11.275 5.697 1.00 81.50 84 LEU A CA 1
ATOM 659 C C . LEU A 1 84 ? 2.065 10.911 5.309 1.00 81.50 84 LEU A C 1
ATOM 661 O O . LEU A 1 84 ? 2.434 10.867 4.134 1.00 81.50 84 LEU A O 1
ATOM 665 N N . THR A 1 85 ? 2.891 10.659 6.317 1.00 83.94 85 THR A N 1
ATOM 666 C CA . THR A 1 85 ? 4.212 10.057 6.126 1.00 83.94 85 THR A CA 1
ATOM 667 C C . THR A 1 85 ? 4.110 8.599 5.653 1.00 83.94 85 THR A C 1
ATOM 669 O O . THR A 1 85 ? 3.035 8.044 5.444 1.00 83.94 85 THR A O 1
ATOM 672 N N . HIS A 1 86 ? 5.267 7.954 5.505 1.00 81.81 86 HIS A N 1
ATOM 673 C CA . HIS A 1 86 ? 5.388 6.544 5.145 1.00 81.81 86 HIS A CA 1
ATOM 674 C C . HIS A 1 86 ? 4.943 5.567 6.254 1.00 81.81 86 HIS A C 1
ATOM 676 O O . HIS A 1 86 ? 4.881 4.364 6.000 1.00 81.81 86 HIS A O 1
ATOM 682 N N . TRP A 1 87 ? 4.627 6.045 7.462 1.00 84.88 87 TRP A N 1
ATOM 683 C CA . TRP A 1 87 ? 4.135 5.214 8.563 1.00 84.88 87 TRP A CA 1
ATOM 684 C C . TRP A 1 87 ? 2.623 4.997 8.444 1.00 84.88 87 TRP A C 1
ATOM 686 O O . TRP A 1 87 ? 1.824 5.807 8.902 1.00 84.88 87 TRP A O 1
ATOM 696 N N . SER A 1 88 ? 2.220 3.890 7.815 1.00 83.88 88 SER A N 1
ATOM 697 C CA . SER A 1 88 ? 0.814 3.618 7.472 1.00 83.88 88 SER A CA 1
ATOM 698 C C . SER A 1 88 ? -0.115 3.367 8.665 1.00 83.88 88 SER A C 1
ATOM 700 O O . SER A 1 88 ? -1.331 3.365 8.483 1.00 83.88 88 SER A O 1
ATOM 702 N N . THR A 1 89 ? 0.434 3.168 9.865 1.00 87.25 89 THR A N 1
ATOM 703 C CA . THR A 1 89 ? -0.293 2.906 11.121 1.00 87.25 89 THR A CA 1
ATOM 704 C C . THR A 1 89 ? -0.305 4.102 12.076 1.00 87.25 89 THR A C 1
ATOM 706 O O . THR A 1 89 ? -0.781 3.983 13.206 1.00 87.25 89 THR A O 1
ATOM 709 N N . GLU A 1 90 ? 0.211 5.255 11.642 1.00 85.94 90 GLU A N 1
ATOM 710 C CA . GLU A 1 90 ? 0.347 6.461 12.459 1.00 85.94 90 GLU A CA 1
ATOM 711 C C . GLU A 1 90 ? -0.192 7.705 11.743 1.00 85.94 90 GLU A C 1
ATOM 713 O O . GLU A 1 90 ? -0.212 7.790 10.515 1.00 85.94 90 GLU A O 1
ATOM 718 N N . PHE A 1 91 ? -0.576 8.719 12.523 1.00 80.38 91 PHE A N 1
ATOM 719 C CA . PHE A 1 91 ? -0.951 10.039 12.010 1.00 80.38 91 PHE A CA 1
ATOM 720 C C . PHE A 1 91 ? 0.195 11.024 12.143 1.00 80.38 91 PHE A C 1
ATOM 722 O O . PHE A 1 91 ? 0.166 11.945 12.957 1.00 80.38 91 PHE A O 1
ATOM 729 N N . VAL A 1 92 ? 1.211 10.834 11.311 1.00 80.31 92 VAL A N 1
ATOM 730 C CA . VAL A 1 92 ? 2.266 11.829 11.140 1.00 80.31 92 VAL A CA 1
ATOM 731 C C . VAL A 1 92 ? 2.050 12.487 9.787 1.00 80.31 92 VAL A C 1
ATOM 733 O O . VAL A 1 92 ? 2.073 11.807 8.760 1.00 80.31 92 VAL A O 1
ATOM 736 N N . LEU A 1 93 ? 1.800 13.797 9.783 1.00 74.56 93 LEU A N 1
ATOM 737 C CA . LEU A 1 93 ? 1.652 14.572 8.552 1.00 74.56 93 LEU A CA 1
ATOM 738 C C . LEU A 1 93 ? 2.973 14.559 7.777 1.00 74.56 93 LEU A C 1
ATOM 740 O O . LEU A 1 93 ? 4.048 14.727 8.357 1.00 74.56 93 LEU A O 1
ATOM 744 N N . GLY A 1 94 ? 2.898 14.343 6.462 1.00 68.00 94 GLY A N 1
ATOM 745 C CA . GLY A 1 94 ? 4.064 14.481 5.591 1.00 68.00 94 GLY A CA 1
ATOM 746 C C . GLY A 1 94 ? 4.599 15.918 5.611 1.00 68.00 94 GLY A C 1
ATOM 747 O O . GLY A 1 94 ? 3.895 16.840 6.012 1.00 68.00 94 GLY A O 1
ATOM 748 N N . GLY A 1 95 ? 5.826 16.142 5.131 1.00 57.19 95 GLY A N 1
ATOM 749 C CA . GLY A 1 95 ? 6.479 17.466 5.127 1.00 57.19 95 GLY A CA 1
ATOM 750 C C . GLY A 1 95 ? 5.757 18.591 4.357 1.00 57.19 95 GLY A C 1
ATOM 751 O O . GLY A 1 95 ? 6.249 19.713 4.348 1.00 57.19 95 GLY A O 1
ATOM 752 N N . GLY A 1 96 ? 4.603 18.315 3.737 1.00 56.66 96 GLY A N 1
ATOM 753 C CA . GLY A 1 96 ? 3.680 19.295 3.144 1.00 56.66 96 GLY A CA 1
ATOM 754 C C . GLY A 1 96 ? 2.230 19.180 3.648 1.00 56.66 96 GLY A C 1
ATOM 755 O O . GLY A 1 96 ? 1.332 19.767 3.060 1.00 56.66 96 GLY A O 1
ATOM 756 N N . GLY A 1 97 ? 1.974 18.415 4.716 1.00 51.56 97 GLY A N 1
ATOM 757 C CA . GLY A 1 97 ? 0.635 18.116 5.243 1.00 51.56 97 GLY A CA 1
ATOM 758 C C . GLY A 1 97 ? -0.031 19.253 6.024 1.00 51.56 97 GLY A C 1
ATOM 759 O O . GLY A 1 97 ? -1.132 19.072 6.529 1.00 51.56 97 GLY A O 1
ATOM 760 N N . ASN A 1 98 ? 0.610 20.422 6.099 1.00 52.38 98 ASN A N 1
ATOM 761 C CA . ASN A 1 98 ? 0.028 21.650 6.643 1.00 52.38 98 ASN A CA 1
ATOM 762 C C . ASN A 1 98 ? -0.546 22.540 5.528 1.00 52.38 98 ASN A C 1
ATOM 764 O O . ASN A 1 98 ? -0.478 23.763 5.640 1.00 52.38 98 ASN A O 1
ATOM 768 N N . ASN A 1 99 ? -1.087 21.966 4.447 1.00 52.91 99 ASN A N 1
ATOM 769 C CA . ASN A 1 99 ? -1.906 22.743 3.519 1.00 52.91 99 ASN A CA 1
ATOM 770 C C . ASN A 1 99 ? -3.215 23.109 4.230 1.00 52.91 99 ASN A C 1
ATOM 772 O O . ASN A 1 99 ? -4.245 22.466 4.075 1.00 52.91 99 ASN A O 1
ATOM 776 N N . THR A 1 100 ? -3.153 24.163 5.038 1.00 53.22 100 THR A N 1
ATOM 777 C CA . THR A 1 100 ? -4.311 24.898 5.548 1.00 53.22 100 THR A CA 1
ATOM 778 C C . THR A 1 100 ? -4.884 25.835 4.484 1.00 53.22 100 THR A C 1
ATOM 780 O O . THR A 1 100 ? -5.677 26.712 4.822 1.00 53.22 100 THR A O 1
ATOM 783 N N . ASP A 1 101 ? -4.464 25.695 3.220 1.00 55.41 101 ASP A N 1
ATOM 784 C CA . ASP A 1 101 ? -5.036 26.425 2.095 1.00 55.41 101 ASP A CA 1
ATOM 785 C C . ASP A 1 101 ? -6.493 25.994 1.939 1.00 55.41 101 ASP A C 1
ATOM 787 O O . ASP A 1 101 ? -6.818 24.992 1.300 1.00 55.41 101 ASP A O 1
ATOM 791 N N . ALA A 1 102 ? -7.379 26.781 2.551 1.00 61.06 102 ALA A N 1
ATOM 792 C CA . ALA A 1 102 ? -8.828 26.621 2.501 1.00 61.06 102 ALA A CA 1
ATOM 793 C C . ALA A 1 102 ? -9.386 26.645 1.063 1.00 61.06 102 ALA A C 1
ATOM 795 O O . ALA A 1 102 ? -10.546 26.292 0.854 1.00 61.06 102 ALA A O 1
ATOM 796 N N . ASP A 1 103 ? -8.553 27.036 0.096 1.00 62.97 103 ASP A N 1
ATOM 797 C CA . ASP A 1 103 ? -8.877 27.205 -1.316 1.00 62.97 103 ASP A CA 1
ATOM 798 C C . ASP A 1 103 ? -8.639 25.946 -2.167 1.00 62.97 103 ASP A C 1
ATOM 800 O O . ASP A 1 103 ? -9.054 25.910 -3.329 1.00 62.97 103 ASP A O 1
ATOM 804 N N . LEU A 1 104 ? -8.007 24.890 -1.631 1.00 69.00 104 LEU A N 1
ATOM 805 C CA . LEU A 1 104 ? -7.924 23.625 -2.362 1.00 69.00 104 LEU A CA 1
ATOM 806 C C . LEU A 1 104 ? -9.305 22.951 -2.412 1.00 69.00 104 LEU A C 1
ATOM 808 O O . LEU A 1 104 ? -9.978 22.827 -1.383 1.00 69.00 104 LEU A O 1
ATOM 812 N N . PRO A 1 105 ? -9.746 22.476 -3.591 1.00 75.56 105 PRO A N 1
ATOM 813 C CA . PRO A 1 105 ? -11.039 21.827 -3.719 1.00 75.56 105 PRO A CA 1
ATOM 814 C C . PRO A 1 105 ? -11.062 20.558 -2.872 1.00 75.56 105 PRO A C 1
ATOM 816 O O . PRO A 1 105 ? -10.292 19.621 -3.099 1.00 75.56 105 PRO A O 1
ATOM 819 N N . LYS A 1 106 ? -11.974 20.527 -1.902 1.00 79.69 106 LYS A N 1
ATOM 820 C CA . LYS A 1 106 ? -12.193 19.347 -1.072 1.00 79.69 106 LYS A CA 1
ATOM 821 C C . LYS A 1 106 ? -12.698 18.187 -1.920 1.00 79.69 106 LYS A C 1
ATOM 823 O O . LYS A 1 106 ? -13.560 18.360 -2.791 1.00 79.69 106 LYS A O 1
ATOM 828 N N . LEU A 1 107 ? -12.168 16.999 -1.655 1.00 84.25 107 LEU A N 1
ATOM 829 C CA . LEU A 1 107 ? -12.692 15.773 -2.237 1.00 84.25 107 LEU A CA 1
ATOM 830 C C . LEU A 1 107 ? -14.023 15.435 -1.558 1.00 84.25 107 LEU A C 1
ATOM 832 O O . LEU A 1 107 ? -14.154 15.528 -0.343 1.00 84.25 107 LEU A O 1
ATOM 836 N N . SER A 1 108 ? -15.021 15.062 -2.360 1.00 86.69 108 SER A N 1
ATOM 837 C CA . SER A 1 108 ? -16.307 14.553 -1.875 1.00 86.69 108 SER A CA 1
ATOM 838 C C . SER A 1 108 ? -16.318 13.044 -2.067 1.00 86.69 108 SER A C 1
ATOM 840 O O . SER A 1 108 ? -16.166 12.557 -3.191 1.00 86.69 108 SER A O 1
ATOM 842 N N . LEU A 1 109 ? -16.501 12.320 -0.965 1.00 83.94 109 LEU A N 1
ATOM 843 C CA . LEU A 1 109 ? -16.501 10.856 -0.939 1.00 83.94 109 LEU A CA 1
ATOM 844 C C . LEU A 1 109 ? -17.717 10.248 -1.646 1.00 83.94 109 LEU A C 1
ATOM 846 O O . LEU A 1 109 ? -17.688 9.078 -2.012 1.00 83.94 109 LEU A O 1
ATOM 850 N N . ASP A 1 110 ? -18.755 11.037 -1.922 1.00 86.25 110 ASP A N 1
ATOM 851 C CA . ASP A 1 110 ? -19.910 10.599 -2.717 1.00 86.25 110 ASP A CA 1
ATOM 852 C C . ASP A 1 110 ? -19.534 10.288 -4.170 1.00 86.25 110 ASP A C 1
ATOM 854 O O . ASP A 1 110 ? -20.246 9.566 -4.862 1.00 86.25 110 ASP A O 1
ATOM 858 N N . LYS A 1 111 ? -18.399 10.819 -4.640 1.00 87.81 111 LYS A N 1
ATOM 859 C CA . LYS A 1 111 ? -17.868 10.536 -5.979 1.00 87.81 111 LYS A CA 1
ATOM 860 C C . LYS A 1 111 ? -17.134 9.199 -6.056 1.00 87.81 111 LYS A C 1
ATOM 862 O O . LYS A 1 111 ? -16.795 8.777 -7.157 1.00 87.81 111 LYS A O 1
ATOM 867 N N . PHE A 1 112 ? -16.843 8.587 -4.911 1.00 88.94 112 PHE A N 1
ATOM 868 C CA . PHE A 1 112 ? -16.017 7.394 -4.823 1.00 88.94 112 PHE A CA 1
ATOM 869 C C . PHE A 1 112 ? -16.918 6.166 -4.916 1.00 88.94 112 PHE A C 1
ATOM 871 O O . PHE A 1 112 ? -17.985 6.109 -4.298 1.00 88.94 112 PHE A O 1
ATOM 878 N N . ASN A 1 113 ? -16.486 5.169 -5.678 1.00 89.81 113 ASN A N 1
ATOM 879 C CA . ASN A 1 113 ? -17.155 3.876 -5.708 1.00 89.81 113 ASN A CA 1
ATOM 880 C C . ASN A 1 113 ? -16.877 3.077 -4.419 1.00 89.81 113 ASN A C 1
ATOM 882 O O . ASN A 1 113 ? -16.001 3.424 -3.625 1.00 89.81 113 ASN A O 1
ATOM 886 N N . VAL A 1 114 ? -17.616 1.982 -4.221 1.00 87.62 114 VAL A N 1
ATOM 887 C CA . VAL A 1 114 ? -17.489 1.093 -3.050 1.00 87.62 114 VAL A CA 1
ATOM 888 C C . VAL A 1 114 ? -16.047 0.649 -2.777 1.00 87.62 114 VAL A C 1
ATOM 890 O O . VAL A 1 114 ? -15.605 0.644 -1.631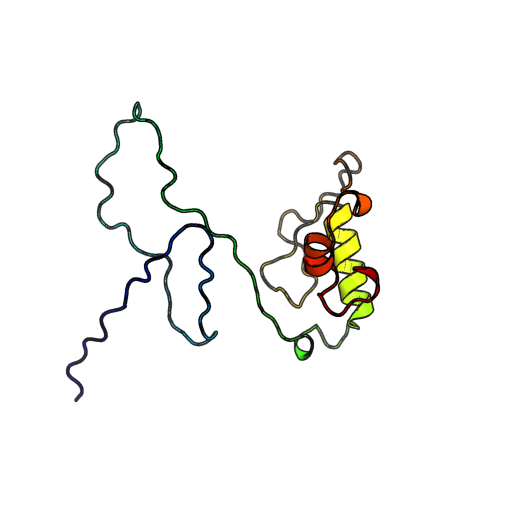 1.00 87.62 114 VAL A O 1
ATOM 893 N N . HIS A 1 115 ? -15.270 0.329 -3.812 1.00 87.31 115 HIS A N 1
ATOM 894 C CA . HIS A 1 115 ? -13.894 -0.136 -3.644 1.00 87.31 115 HIS A CA 1
ATOM 895 C C . HIS A 1 115 ? -12.956 0.997 -3.230 1.00 87.31 115 HIS A C 1
ATOM 897 O O . HIS A 1 115 ? -12.069 0.793 -2.407 1.00 87.31 115 HIS A O 1
ATOM 903 N N . GLU A 1 116 ? -13.161 2.200 -3.761 1.00 88.06 116 GLU A N 1
ATOM 904 C CA . GLU A 1 116 ? -12.390 3.383 -3.376 1.00 88.06 116 GLU A CA 1
ATOM 905 C C . GLU A 1 116 ? -12.685 3.791 -1.929 1.00 88.06 116 GLU A C 1
ATOM 907 O O . GLU A 1 116 ? -11.761 4.098 -1.176 1.00 88.06 116 GLU A O 1
ATOM 912 N N . LYS A 1 117 ? -13.953 3.717 -1.508 1.00 87.19 117 LYS A N 1
ATOM 913 C CA . LYS A 1 117 ? -14.359 3.917 -0.110 1.00 87.19 117 LYS A CA 1
ATOM 914 C C . LYS A 1 117 ? -13.726 2.870 0.809 1.00 87.19 117 LYS A C 1
ATOM 916 O O . LYS A 1 117 ? -13.121 3.234 1.818 1.00 87.19 117 LYS A O 1
ATOM 921 N N . ALA A 1 118 ? -13.719 1.601 0.403 1.00 86.12 118 ALA A N 1
ATOM 922 C CA . ALA A 1 118 ? -13.099 0.523 1.170 1.00 86.12 118 ALA A CA 1
ATOM 923 C C . ALA A 1 118 ? -11.579 0.700 1.369 1.00 86.12 118 ALA A C 1
ATOM 925 O O . ALA A 1 118 ? -11.032 0.222 2.360 1.00 86.12 118 ALA A O 1
ATOM 926 N N . LEU A 1 119 ? -10.872 1.427 0.492 1.00 82.81 119 LEU A N 1
ATOM 927 C CA . LEU A 1 119 ? -9.453 1.772 0.701 1.00 82.81 119 LEU A CA 1
ATOM 928 C C . LEU A 1 119 ? -9.241 2.838 1.795 1.00 82.81 119 LEU A C 1
ATOM 930 O O . LEU A 1 119 ? -8.150 2.948 2.372 1.00 82.81 119 LEU A O 1
ATOM 934 N N . ILE A 1 120 ? -10.267 3.639 2.081 1.00 83.31 120 ILE A N 1
ATOM 935 C CA . ILE A 1 120 ? -10.240 4.692 3.103 1.00 83.31 120 ILE A CA 1
ATOM 936 C C . ILE A 1 120 ? -10.678 4.111 4.445 1.00 83.31 120 ILE A C 1
ATOM 938 O O . ILE A 1 120 ? -9.951 4.260 5.432 1.00 83.31 120 ILE A O 1
ATOM 942 N N . PHE A 1 121 ? -11.825 3.430 4.444 1.00 82.06 121 PHE A N 1
ATOM 943 C CA . PHE A 1 121 ? -12.513 2.937 5.636 1.00 82.06 121 PHE A CA 1
ATOM 944 C C . PHE A 1 121 ? -12.100 1.513 6.027 1.00 82.06 121 PHE A C 1
ATOM 946 O O . PHE A 1 121 ? -12.124 1.159 7.198 1.00 82.06 121 PHE A O 1
ATOM 953 N N . GLY A 1 122 ? -11.620 0.707 5.084 1.00 80.31 122 GLY A N 1
ATOM 954 C CA . GLY A 1 122 ? -11.426 -0.732 5.265 1.00 80.31 122 GLY A CA 1
ATOM 955 C C . GLY A 1 122 ? -12.625 -1.513 4.736 1.00 80.31 122 GLY A C 1
ATOM 956 O O . GLY A 1 122 ? -13.745 -1.024 4.774 1.00 80.31 122 GLY A O 1
ATOM 957 N N . PHE A 1 123 ? -12.386 -2.719 4.219 1.00 80.31 123 PHE A N 1
ATOM 958 C CA . PHE A 1 123 ? -13.405 -3.559 3.566 1.00 80.31 123 PHE A CA 1
ATOM 959 C C . PHE A 1 123 ? -14.454 -4.141 4.521 1.00 80.31 123 PHE A C 1
ATOM 961 O O . PHE A 1 123 ? -15.479 -4.639 4.074 1.00 80.31 123 PHE A O 1
ATOM 968 N N . ASP A 1 124 ? -14.174 -4.114 5.815 1.00 79.56 124 ASP A N 1
ATOM 969 C CA . ASP A 1 124 ? -15.036 -4.579 6.897 1.00 79.56 124 ASP A CA 1
ATOM 970 C C . ASP A 1 124 ? -15.961 -3.479 7.440 1.00 79.56 124 ASP A C 1
ATOM 972 O O . ASP A 1 124 ? -16.724 -3.731 8.367 1.00 79.56 124 ASP A O 1
ATOM 976 N N . ASP A 1 125 ? -15.886 -2.263 6.891 1.00 75.94 125 ASP A N 1
ATOM 977 C CA . ASP A 1 125 ? -16.767 -1.166 7.280 1.00 75.94 125 ASP A CA 1
ATOM 978 C C . ASP A 1 125 ? -18.143 -1.312 6.610 1.00 75.94 125 ASP A C 1
ATOM 980 O O . ASP A 1 125 ? -18.247 -1.405 5.382 1.00 75.94 125 ASP A O 1
ATOM 984 N N . GLU A 1 126 ? -19.195 -1.321 7.430 1.00 70.56 126 GLU A N 1
ATOM 985 C CA . GLU A 1 126 ? -20.599 -1.441 7.015 1.00 70.56 126 GLU A CA 1
ATOM 986 C C . GLU A 1 126 ? -21.045 -0.271 6.118 1.00 70.56 126 GLU A C 1
ATOM 988 O O . GLU A 1 126 ? -22.003 -0.396 5.363 1.00 70.56 126 GLU A O 1
ATOM 993 N N . ASN A 1 127 ? -20.326 0.858 6.139 1.00 65.06 127 ASN A N 1
ATOM 994 C CA . ASN A 1 127 ? -20.630 2.042 5.329 1.00 65.06 127 ASN A CA 1
ATOM 995 C C . ASN A 1 127 ? -20.138 1.954 3.871 1.00 65.06 127 ASN A C 1
ATOM 997 O O . ASN A 1 127 ? -20.233 2.937 3.129 1.00 65.06 127 ASN A O 1
ATOM 1001 N N . ASN A 1 128 ? -19.566 0.819 3.457 1.00 57.75 128 ASN A N 1
ATOM 1002 C 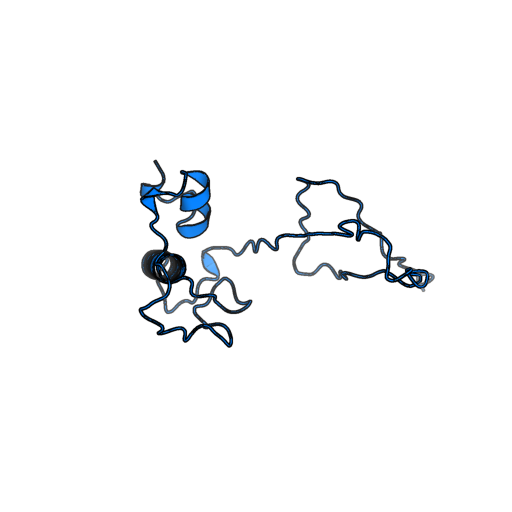CA . ASN A 1 128 ? -19.113 0.616 2.081 1.00 57.75 128 ASN A CA 1
ATOM 1003 C C . ASN A 1 128 ? -20.215 0.131 1.123 1.00 57.75 128 ASN A C 1
ATOM 1005 O O . ASN A 1 128 ? -19.965 0.118 -0.081 1.00 57.75 128 ASN A O 1
ATOM 1009 N N . GLU A 1 129 ? -21.389 -0.274 1.620 1.00 54.91 129 GLU A N 1
ATOM 1010 C CA . GLU A 1 129 ? -22.517 -0.737 0.787 1.00 54.91 129 GLU A CA 1
ATOM 1011 C C . GLU A 1 129 ? -23.222 0.386 0.002 1.00 54.91 129 GLU A C 1
ATOM 1013 O O . GLU A 1 129 ? -23.384 1.512 0.530 1.00 54.91 129 GLU A O 1
#

Radius of gyration: 20.21 Å; chains: 1; bounding box: 54×50×51 Å